Protein AF-A0A1F8DSL0-F1 (afdb_monomer)

Solvent-accessible surface area (backbone atoms only — not comparable to full-atom values): 9478 Å² total; per-residue (Å²): 118,70,68,60,57,54,56,56,57,56,64,77,69,69,72,100,79,74,94,63,67,48,71,65,53,24,52,49,25,46,50,51,23,52,52,35,52,72,73,67,50,57,56,32,46,33,16,18,22,49,25,26,20,28,40,40,48,11,53,38,55,33,69,67,52,88,70,83,88,51,90,63,49,50,59,53,40,18,51,50,40,35,49,65,54,46,63,72,44,44,80,78,53,79,45,74,36,81,54,77,64,83,86,82,56,71,97,81,72,72,48,78,46,40,32,33,58,56,16,18,52,51,18,32,52,49,58,68,45,33,66,55,54,48,52,54,51,38,70,75,64,76,57,88,88,51,102,55,48,66,54,54,50,40,53,51,50,51,50,52,50,39,53,54,52,61,75,74,108

Organism: NCBI:txid1802557

Mean predicted aligned error: 11.85 Å

Nearest PDB structures (foldseek):
  7sr8-assembly1_R  TM=2.216E-01  e=2.304E+00  Homo sapiens
  1fsl-assembly2_B  TM=1.955E-01  e=2.811E+00  Glycine max
  6xbo-assembly1_A  TM=2.000E-01  e=5.104E+00  Mus musculus

Sequence (169 aa):
MTAVLISSLVFLFVPFIAHAHCPLCTAGAVAAGGIAAWLGVGDLTVGIFIGAAALLLGWWLAKRIKKEYVPFQLVLASAFIFLTTILPTIPFMPAISFVYIPWFGEYGLVYTLNSFLLGSLLGAAVVLAAPFASRLLNRMRGDIAFPYQGMVVTLALLVAVAVLVEFVI

Structure (mmCIF, N/CA/C/O backbone):
data_AF-A0A1F8DSL0-F1
#
_entry.id   AF-A0A1F8DSL0-F1
#
loop_
_atom_site.group_PDB
_atom_site.id
_atom_site.type_symbol
_atom_site.label_atom_id
_atom_site.label_alt_id
_atom_site.label_comp_id
_atom_site.label_asym_id
_atom_site.label_entity_id
_atom_site.label_seq_id
_atom_site.pdbx_PDB_ins_code
_atom_site.Cartn_x
_atom_site.Cartn_y
_atom_site.Cartn_z
_atom_site.occupancy
_atom_site.B_iso_or_equiv
_atom_site.auth_seq_id
_atom_site.auth_comp_id
_atom_site.auth_asym_id
_atom_site.auth_atom_id
_atom_site.pdbx_PDB_model_num
ATOM 1 N N . MET A 1 1 ? 3.991 -29.291 2.261 1.00 51.38 1 MET A N 1
ATOM 2 C CA . MET A 1 1 ? 2.686 -29.230 1.555 1.00 51.38 1 MET A CA 1
ATOM 3 C C . MET A 1 1 ? 1.486 -29.290 2.510 1.00 51.38 1 MET A C 1
ATOM 5 O O . MET A 1 1 ? 0.526 -28.573 2.277 1.00 51.38 1 MET A O 1
ATOM 9 N N . THR A 1 2 ? 1.535 -30.034 3.622 1.00 52.69 2 THR A N 1
ATOM 10 C CA . THR A 1 2 ? 0.442 -30.114 4.622 1.00 52.69 2 THR A CA 1
ATOM 11 C C . THR A 1 2 ? 0.205 -28.824 5.426 1.00 52.69 2 THR A C 1
ATOM 13 O O . THR A 1 2 ? -0.938 -28.494 5.720 1.00 52.69 2 THR A O 1
ATOM 16 N N . ALA A 1 3 ? 1.248 -28.035 5.712 1.00 53.19 3 ALA A N 1
ATOM 17 C CA . ALA A 1 3 ? 1.116 -26.766 6.446 1.00 53.19 3 ALA A CA 1
ATOM 18 C C . ALA A 1 3 ? 0.341 -25.674 5.674 1.00 53.19 3 ALA A C 1
ATOM 20 O O . ALA A 1 3 ? -0.323 -24.837 6.280 1.00 53.19 3 ALA A O 1
ATOM 21 N N . VAL A 1 4 ? 0.378 -25.707 4.335 1.00 58.66 4 VAL A N 1
ATOM 22 C CA . VAL A 1 4 ? -0.312 -24.729 3.472 1.00 58.66 4 VAL A CA 1
ATOM 23 C C . VAL A 1 4 ? -1.825 -24.967 3.479 1.00 58.66 4 VAL A C 1
ATOM 25 O O . VAL A 1 4 ? -2.600 -24.018 3.545 1.00 58.66 4 VAL A O 1
ATOM 28 N N . LEU A 1 5 ? -2.248 -26.236 3.503 1.00 53.19 5 LEU A N 1
ATOM 29 C CA . LEU A 1 5 ? -3.660 -26.626 3.556 1.00 53.19 5 LEU A CA 1
ATOM 30 C C . LEU A 1 5 ? -4.310 -26.261 4.898 1.00 53.19 5 LEU A C 1
ATOM 32 O O . LEU A 1 5 ? -5.440 -25.783 4.921 1.00 53.19 5 LEU A O 1
ATOM 36 N N . ILE A 1 6 ? -3.578 -26.410 6.007 1.00 56.53 6 ILE A N 1
ATOM 37 C CA . ILE A 1 6 ? -4.072 -26.052 7.346 1.00 56.53 6 ILE A CA 1
ATOM 38 C C . ILE A 1 6 ? -4.163 -24.525 7.497 1.00 56.53 6 ILE A C 1
ATOM 40 O O . ILE A 1 6 ? -5.152 -24.019 8.021 1.00 56.53 6 ILE A O 1
ATOM 44 N N . SER A 1 7 ? -3.190 -23.779 6.960 1.00 50.78 7 SER A N 1
ATOM 45 C CA . SER A 1 7 ? -3.223 -22.307 6.930 1.00 50.78 7 SER A CA 1
ATOM 46 C C . SER A 1 7 ? -4.394 -21.766 6.091 1.00 50.78 7 SER A C 1
ATOM 48 O O . SER A 1 7 ? -5.060 -20.806 6.481 1.00 50.78 7 SER A O 1
ATOM 50 N N . SER A 1 8 ? -4.714 -22.438 4.978 1.00 49.91 8 SER A N 1
ATOM 51 C CA . SER A 1 8 ? -5.850 -22.090 4.115 1.00 49.91 8 SER A CA 1
ATOM 52 C C . SER A 1 8 ? -7.208 -22.375 4.778 1.00 49.91 8 SER A C 1
ATOM 54 O O . SER A 1 8 ? -8.140 -21.587 4.624 1.00 49.91 8 SER A O 1
ATOM 56 N N . LEU A 1 9 ? -7.307 -23.433 5.593 1.00 49.72 9 LEU A N 1
ATOM 57 C CA . LEU A 1 9 ? -8.537 -23.783 6.317 1.00 49.72 9 LEU A CA 1
ATOM 58 C C . LEU A 1 9 ? -8.811 -22.851 7.513 1.00 49.72 9 LEU A C 1
ATOM 60 O O . LEU A 1 9 ? -9.965 -22.560 7.820 1.00 49.72 9 LEU A O 1
ATOM 64 N N . VAL A 1 10 ? -7.757 -22.327 8.149 1.00 52.09 10 VAL A N 1
ATOM 65 C CA . VAL A 1 10 ? -7.865 -21.357 9.256 1.00 52.09 10 VAL A CA 1
ATOM 66 C C . VAL A 1 10 ? -8.313 -19.973 8.761 1.00 52.09 10 VAL A C 1
ATOM 68 O O . VAL A 1 10 ? -9.029 -19.273 9.477 1.00 52.09 10 VAL A O 1
ATOM 71 N N . PHE A 1 11 ? -7.990 -19.597 7.518 1.00 51.59 11 PHE A N 1
ATOM 72 C CA . PHE A 1 11 ? -8.470 -18.346 6.911 1.00 51.59 11 PHE A CA 1
ATOM 73 C C . PHE A 1 11 ? -9.988 -18.320 6.682 1.00 51.59 11 PHE A C 1
ATOM 75 O O . PHE A 1 11 ? -10.582 -17.241 6.668 1.00 51.59 11 PHE A O 1
ATOM 82 N N . LEU A 1 12 ? -10.629 -19.488 6.560 1.00 49.22 12 LEU A N 1
ATOM 83 C CA . LEU A 1 12 ? -12.078 -19.591 6.364 1.00 49.22 12 LEU A CA 1
ATOM 84 C C . LEU A 1 12 ? -12.888 -19.293 7.645 1.00 49.22 12 LEU A C 1
ATOM 86 O O . LEU A 1 12 ? -14.103 -19.137 7.569 1.00 49.22 12 LEU A O 1
ATOM 90 N N . PHE A 1 13 ? -12.231 -19.198 8.810 1.00 46.84 13 PHE A N 1
ATOM 91 C CA . PHE A 1 13 ? -12.872 -19.082 10.131 1.00 46.84 13 PHE A CA 1
ATOM 92 C C . PHE A 1 13 ? -12.636 -17.734 10.847 1.00 46.84 13 PHE A C 1
ATOM 94 O O . PHE A 1 13 ? -12.822 -17.621 12.060 1.00 46.84 13 PHE A O 1
ATOM 101 N N . VAL A 1 14 ? -12.226 -16.690 10.121 1.00 54.22 14 VAL A N 1
ATOM 102 C CA . VAL A 1 14 ? -11.907 -15.364 10.688 1.00 54.22 14 VAL A CA 1
ATOM 103 C C . VAL A 1 14 ? -13.168 -14.464 10.702 1.00 54.22 14 VAL A C 1
ATOM 105 O O . VAL A 1 14 ? -13.928 -14.462 9.736 1.00 54.22 14 VAL A O 1
ATOM 108 N N . PRO A 1 15 ? -13.455 -13.743 11.808 1.00 52.62 15 PRO A N 1
ATOM 109 C CA . PRO A 1 15 ? -14.798 -13.645 12.387 1.00 52.62 15 PRO A CA 1
ATOM 110 C C . PRO A 1 15 ? -15.737 -12.597 11.769 1.00 52.62 15 PRO A C 1
ATOM 112 O O . PRO A 1 15 ? -15.333 -11.565 11.237 1.00 52.62 15 PRO A O 1
ATOM 115 N N . PHE A 1 16 ? -17.029 -12.859 11.979 1.00 47.75 16 PHE A N 1
ATOM 116 C CA . PHE A 1 16 ? -18.236 -12.194 11.468 1.00 47.75 16 PHE A CA 1
ATOM 117 C C . PHE A 1 16 ? -18.513 -10.772 12.012 1.00 47.75 16 PHE A C 1
ATOM 119 O O . PHE A 1 16 ? -19.607 -10.242 11.843 1.00 47.75 16 PHE A O 1
ATOM 126 N N . ILE A 1 17 ? -17.554 -10.136 12.692 1.00 47.25 17 ILE A N 1
ATOM 127 C CA . ILE A 1 17 ? -17.728 -8.804 13.298 1.00 47.25 17 ILE A CA 1
ATOM 128 C C . ILE A 1 17 ? -16.484 -7.976 12.975 1.00 47.25 17 ILE A C 1
ATOM 130 O O . ILE A 1 17 ? -15.529 -7.915 13.747 1.00 47.25 17 ILE A O 1
ATOM 134 N N . ALA A 1 18 ? -16.471 -7.356 11.798 1.00 40.66 18 ALA A N 1
ATOM 135 C CA . ALA A 1 18 ? -15.365 -6.513 11.356 1.00 40.66 18 ALA A CA 1
ATOM 136 C C . ALA A 1 18 ? -15.870 -5.151 10.864 1.00 40.66 18 ALA A C 1
ATOM 138 O O . ALA A 1 18 ? -15.681 -4.761 9.715 1.00 40.66 18 ALA A O 1
ATOM 139 N N . HIS A 1 19 ? -16.469 -4.379 11.770 1.00 47.59 19 HIS A N 1
ATOM 140 C CA . HIS A 1 19 ? -16.495 -2.926 11.623 1.00 47.59 19 HIS A CA 1
ATOM 141 C C . HIS A 1 19 ? -15.167 -2.345 12.134 1.00 47.59 19 HIS A C 1
ATOM 143 O O . HIS A 1 19 ? -15.041 -2.058 13.318 1.00 47.59 19 HIS A O 1
ATOM 149 N N . ALA A 1 20 ? -14.178 -2.206 11.238 1.00 38.38 20 ALA A N 1
ATOM 150 C CA . ALA A 1 20 ? -13.111 -1.185 11.220 1.00 38.38 20 ALA A CA 1
ATOM 151 C C . ALA A 1 20 ? -11.944 -1.671 10.338 1.00 38.38 20 ALA A C 1
ATOM 153 O O . ALA A 1 20 ? -11.296 -2.636 10.712 1.00 38.38 20 ALA A O 1
ATOM 154 N N . HIS A 1 21 ? -11.700 -1.006 9.195 1.00 54.25 21 HIS A N 1
ATOM 155 C CA . HIS A 1 21 ? -10.546 -1.155 8.277 1.00 54.25 21 HIS A CA 1
ATOM 156 C C . HIS A 1 21 ? -9.793 -2.497 8.362 1.00 54.25 21 HIS A C 1
ATOM 158 O O . HIS A 1 21 ? -8.944 -2.727 9.219 1.00 54.25 21 HIS A O 1
ATOM 164 N N . CYS A 1 22 ? -10.199 -3.385 7.454 1.00 70.69 22 CYS A N 1
ATOM 165 C CA . CYS A 1 22 ? -10.180 -4.828 7.609 1.00 70.69 22 CYS A CA 1
ATOM 166 C C . CYS A 1 22 ? -8.760 -5.421 7.509 1.00 70.69 22 CYS A C 1
ATOM 168 O O . CYS A 1 22 ? -8.110 -5.201 6.484 1.00 70.69 22 CYS A O 1
ATOM 170 N N . PRO A 1 23 ? -8.313 -6.271 8.460 1.00 73.81 23 PRO A N 1
ATOM 171 C CA . PRO A 1 23 ? -7.091 -7.071 8.285 1.00 73.81 23 PRO A CA 1
ATOM 172 C C . PRO A 1 23 ? -7.153 -7.936 7.016 1.00 73.81 23 PRO A C 1
ATOM 174 O O . PRO A 1 23 ? -6.130 -8.269 6.428 1.00 73.81 23 PRO A O 1
ATOM 177 N N . LEU A 1 24 ? -8.366 -8.234 6.545 1.00 79.56 24 LEU A N 1
ATOM 178 C CA . LEU A 1 24 ? -8.610 -8.946 5.302 1.00 79.56 24 LEU A CA 1
ATOM 179 C C . LEU A 1 24 ? -8.233 -8.127 4.050 1.00 79.56 24 LEU A C 1
ATOM 181 O O . LEU A 1 24 ? -7.740 -8.698 3.085 1.00 79.56 24 LEU A O 1
ATOM 185 N N . CYS A 1 25 ? -8.393 -6.796 4.067 1.00 83.62 25 CYS A N 1
ATOM 186 C CA . CYS A 1 25 ? -7.932 -5.916 2.984 1.00 83.62 25 CYS A CA 1
ATOM 187 C C . CYS A 1 25 ? -6.404 -5.872 2.936 1.00 83.62 25 CYS A C 1
ATOM 189 O O . CYS A 1 25 ? -5.832 -5.915 1.853 1.00 83.62 25 CYS A O 1
ATOM 191 N N . THR A 1 26 ? -5.747 -5.818 4.099 1.00 86.19 26 THR A N 1
ATOM 192 C CA . THR A 1 26 ? -4.288 -5.926 4.181 1.00 86.19 26 THR A CA 1
ATOM 193 C C . THR A 1 26 ? -3.821 -7.260 3.618 1.00 86.19 26 THR A C 1
ATOM 195 O O . THR A 1 26 ? -2.946 -7.278 2.761 1.00 86.19 26 THR A O 1
ATOM 198 N N . ALA A 1 27 ? -4.415 -8.369 4.066 1.00 87.25 27 ALA A N 1
ATOM 199 C CA . ALA A 1 27 ? -4.068 -9.696 3.572 1.00 87.25 27 ALA A CA 1
ATOM 200 C C . ALA A 1 27 ? -4.278 -9.797 2.054 1.00 87.25 27 ALA A C 1
ATOM 202 O O . ALA A 1 27 ? -3.405 -10.295 1.352 1.00 87.25 27 ALA A O 1
ATOM 203 N N . GLY A 1 28 ? -5.389 -9.257 1.543 1.00 87.81 28 GLY A N 1
ATOM 204 C CA . GLY A 1 28 ? -5.671 -9.186 0.111 1.00 87.81 28 GLY A CA 1
ATOM 205 C C . GLY A 1 28 ? -4.657 -8.342 -0.664 1.00 87.81 28 GLY A C 1
ATOM 206 O O . GLY A 1 28 ? -4.188 -8.781 -1.706 1.00 87.81 28 GLY A O 1
ATOM 207 N N . ALA A 1 29 ? -4.272 -7.171 -0.150 1.00 89.50 29 ALA A N 1
ATOM 208 C CA . ALA A 1 29 ? -3.276 -6.305 -0.781 1.00 89.50 29 ALA A CA 1
ATOM 209 C C . ALA A 1 29 ? -1.878 -6.942 -0.782 1.00 89.50 29 ALA A C 1
ATOM 211 O O . ALA A 1 29 ? -1.206 -6.923 -1.807 1.00 89.50 29 ALA A O 1
ATOM 212 N N . VAL A 1 30 ? -1.462 -7.570 0.323 1.00 88.31 30 VAL A N 1
ATOM 213 C CA . VAL A 1 30 ? -0.189 -8.306 0.397 1.00 88.31 30 VAL A CA 1
ATOM 214 C C . VAL A 1 30 ? -0.200 -9.505 -0.550 1.00 88.31 30 VAL A C 1
ATOM 216 O O . VAL A 1 30 ? 0.772 -9.715 -1.269 1.00 88.31 30 VAL A O 1
ATOM 219 N N . ALA A 1 31 ? -1.297 -10.267 -0.593 1.00 89.75 31 ALA A N 1
ATOM 220 C CA . ALA A 1 31 ? -1.437 -11.391 -1.514 1.00 89.75 31 ALA A CA 1
ATOM 221 C C . ALA A 1 31 ? -1.374 -10.924 -2.975 1.00 89.75 31 ALA A C 1
ATOM 223 O O . ALA A 1 31 ? -0.612 -11.483 -3.757 1.00 89.75 31 ALA A O 1
ATOM 224 N N . ALA A 1 32 ? -2.112 -9.870 -3.332 1.00 88.94 32 ALA A N 1
ATOM 225 C CA . ALA A 1 32 ? -2.098 -9.303 -4.677 1.00 88.94 32 ALA A CA 1
ATOM 226 C C . ALA A 1 32 ? -0.713 -8.758 -5.060 1.00 88.94 32 ALA A C 1
ATOM 228 O O . ALA A 1 32 ? -0.233 -9.051 -6.150 1.00 88.94 32 ALA A O 1
ATOM 229 N N . GLY A 1 33 ? -0.035 -8.047 -4.153 1.00 88.12 33 GLY A N 1
ATOM 230 C CA . GLY A 1 33 ? 1.328 -7.558 -4.370 1.00 88.12 33 GLY A CA 1
ATOM 231 C C . GLY A 1 33 ? 2.350 -8.685 -4.526 1.00 88.12 33 GLY A C 1
ATOM 232 O O . GLY A 1 33 ? 3.206 -8.618 -5.401 1.00 88.12 33 GLY A O 1
ATOM 233 N N . GLY A 1 34 ? 2.228 -9.755 -3.735 1.00 87.81 34 GLY A N 1
ATOM 234 C CA . GLY A 1 34 ? 3.076 -10.942 -3.861 1.00 87.81 34 GLY A CA 1
ATOM 235 C C . GLY A 1 34 ? 2.855 -11.691 -5.176 1.00 87.81 34 GLY A C 1
ATOM 236 O O . GLY A 1 34 ? 3.819 -12.104 -5.816 1.00 87.81 34 GLY A O 1
ATOM 237 N N . ILE A 1 35 ? 1.597 -11.819 -5.614 1.00 87.19 35 ILE A N 1
ATOM 238 C CA . ILE A 1 35 ? 1.258 -12.401 -6.921 1.00 87.19 35 ILE A CA 1
ATOM 239 C C . ILE A 1 35 ? 1.809 -11.522 -8.050 1.00 87.19 35 ILE A C 1
ATOM 241 O O . ILE A 1 35 ? 2.406 -12.052 -8.981 1.00 87.19 35 ILE A O 1
ATOM 245 N N . ALA A 1 36 ? 1.668 -10.197 -7.955 1.00 86.69 36 ALA A N 1
ATOM 246 C CA . ALA A 1 36 ? 2.203 -9.258 -8.940 1.00 86.69 36 ALA A CA 1
ATOM 247 C C . ALA A 1 36 ? 3.734 -9.355 -9.047 1.00 86.69 36 ALA A C 1
ATOM 249 O O . ALA A 1 36 ? 4.267 -9.466 -10.148 1.00 86.69 36 ALA A O 1
ATOM 250 N N . ALA A 1 37 ? 4.437 -9.417 -7.913 1.00 85.94 37 ALA A N 1
ATOM 251 C CA . ALA A 1 37 ? 5.885 -9.609 -7.896 1.00 85.94 37 ALA A CA 1
ATOM 252 C C . ALA A 1 37 ? 6.299 -10.955 -8.517 1.00 85.94 37 ALA A C 1
ATOM 254 O O . ALA A 1 37 ? 7.289 -11.025 -9.240 1.00 85.94 37 ALA A O 1
ATOM 255 N N . TRP A 1 38 ? 5.531 -12.024 -8.281 1.00 86.81 38 TRP A N 1
ATOM 256 C CA . TRP A 1 38 ? 5.810 -13.336 -8.870 1.00 86.81 38 TRP A CA 1
ATOM 257 C C . TRP A 1 38 ? 5.536 -13.393 -10.380 1.00 86.81 38 TRP A C 1
ATOM 259 O O . TRP A 1 38 ? 6.245 -14.091 -11.101 1.00 86.81 38 TRP A O 1
ATOM 269 N N . LEU A 1 39 ? 4.550 -12.634 -10.868 1.00 86.94 39 LEU A N 1
ATOM 270 C CA . LEU A 1 39 ? 4.270 -12.477 -12.300 1.00 86.94 39 LEU A CA 1
ATOM 271 C C . LEU A 1 39 ? 5.298 -11.591 -13.028 1.00 86.94 39 LEU A C 1
ATOM 273 O O . LEU A 1 39 ? 5.265 -11.538 -14.255 1.00 86.94 39 LEU A O 1
ATOM 277 N N . GLY A 1 40 ? 6.199 -10.915 -12.307 1.00 83.31 40 GLY A N 1
ATOM 278 C CA . GLY A 1 40 ? 7.172 -9.987 -12.892 1.00 83.31 40 GLY A CA 1
ATOM 279 C C . GLY A 1 40 ? 6.571 -8.640 -13.308 1.00 83.31 40 GLY A C 1
ATOM 280 O O . GLY A 1 40 ? 7.093 -7.999 -14.214 1.00 83.31 40 GLY A O 1
ATOM 281 N N . VAL A 1 41 ? 5.467 -8.233 -12.674 1.00 85.06 41 VAL A N 1
ATOM 282 C CA . VAL A 1 41 ? 4.814 -6.927 -12.877 1.00 85.06 41 VAL A CA 1
ATOM 283 C C . VAL A 1 41 ? 5.733 -5.805 -12.372 1.00 85.06 41 VAL A C 1
ATOM 285 O O . VAL A 1 41 ? 6.495 -6.019 -11.425 1.00 85.06 41 VAL A O 1
ATOM 288 N N . GLY A 1 42 ? 5.659 -4.612 -12.971 1.00 83.19 42 GLY A N 1
ATOM 289 C CA . GLY A 1 42 ? 6.551 -3.496 -12.644 1.00 83.19 42 GLY A CA 1
ATOM 290 C C . GLY A 1 42 ? 6.615 -3.134 -11.148 1.00 83.19 42 GLY A C 1
ATOM 291 O O . GLY A 1 42 ? 5.616 -3.171 -10.421 1.00 83.19 42 GLY A O 1
ATOM 292 N N . ASP A 1 43 ? 7.794 -2.699 -10.686 1.00 83.56 43 ASP A N 1
ATOM 293 C CA . ASP A 1 43 ? 8.064 -2.360 -9.274 1.00 83.56 43 ASP A CA 1
ATOM 294 C C . ASP A 1 43 ? 7.146 -1.259 -8.719 1.00 83.56 43 ASP A C 1
ATOM 296 O O . ASP A 1 43 ? 6.885 -1.183 -7.515 1.00 83.56 43 ASP A O 1
ATOM 300 N N . LEU A 1 44 ? 6.625 -0.401 -9.599 1.00 86.75 44 LEU A N 1
ATOM 301 C CA . LEU A 1 44 ? 5.673 0.641 -9.232 1.00 86.75 44 LEU A CA 1
ATOM 302 C C . LEU A 1 44 ? 4.322 0.033 -8.825 1.00 86.75 44 LEU A C 1
ATOM 304 O O . LEU A 1 44 ? 3.752 0.424 -7.805 1.00 86.75 44 LEU A O 1
ATOM 308 N N . THR A 1 45 ? 3.854 -0.982 -9.551 1.00 88.31 45 THR A N 1
ATOM 309 C CA . THR A 1 45 ? 2.622 -1.720 -9.249 1.00 88.31 45 THR A CA 1
ATOM 310 C C . THR A 1 45 ? 2.757 -2.520 -7.953 1.00 88.31 45 THR A C 1
ATOM 312 O O . THR A 1 45 ? 1.872 -2.476 -7.094 1.00 88.31 45 THR A O 1
ATOM 315 N N . VAL A 1 46 ? 3.900 -3.180 -7.745 1.00 87.75 46 VAL A N 1
ATOM 316 C CA . VAL A 1 46 ? 4.210 -3.864 -6.476 1.00 87.75 46 VAL A CA 1
ATOM 317 C C . VAL A 1 46 ? 4.238 -2.864 -5.310 1.00 87.75 46 VAL A C 1
ATOM 319 O O . VAL A 1 46 ? 3.657 -3.120 -4.248 1.00 87.75 46 VAL A O 1
ATOM 322 N N . GLY A 1 47 ? 4.822 -1.682 -5.532 1.00 87.56 47 GLY A N 1
ATOM 323 C CA . GLY A 1 47 ? 4.816 -0.565 -4.589 1.00 87.56 47 GLY A CA 1
ATOM 324 C C . GLY A 1 47 ? 3.408 -0.128 -4.181 1.00 87.56 47 GLY A C 1
ATOM 325 O O . GLY A 1 47 ? 3.159 0.045 -2.987 1.00 87.56 47 GLY A O 1
ATOM 326 N N . ILE A 1 48 ? 2.464 -0.019 -5.126 1.00 91.56 48 ILE A N 1
ATOM 327 C CA . ILE A 1 48 ? 1.053 0.332 -4.855 1.00 91.56 48 ILE A CA 1
ATOM 328 C C . ILE A 1 48 ? 0.433 -0.630 -3.841 1.00 91.56 48 ILE A C 1
ATOM 330 O O . ILE A 1 48 ? -0.155 -0.194 -2.846 1.00 91.56 48 ILE A O 1
ATOM 334 N N . PHE A 1 49 ? 0.595 -1.936 -4.045 1.00 91.56 49 PHE A N 1
ATOM 335 C CA . PHE A 1 49 ? 0.030 -2.934 -3.138 1.00 91.56 49 PHE A CA 1
ATOM 336 C C . PHE A 1 49 ? 0.676 -2.903 -1.748 1.00 91.56 49 PHE A C 1
ATOM 338 O O . PHE A 1 49 ? -0.037 -2.972 -0.741 1.00 91.56 49 PHE A O 1
ATOM 345 N N . ILE A 1 50 ? 2.000 -2.743 -1.669 1.00 90.00 50 ILE A N 1
ATOM 346 C CA . ILE A 1 50 ? 2.722 -2.704 -0.388 1.00 90.00 50 ILE A CA 1
ATOM 347 C C . ILE A 1 50 ? 2.405 -1.421 0.393 1.00 90.00 50 ILE A C 1
ATOM 349 O O . ILE A 1 50 ? 2.130 -1.485 1.594 1.00 90.00 50 ILE A O 1
ATOM 353 N N . GLY A 1 51 ? 2.356 -0.265 -0.272 1.00 89.69 51 GLY A N 1
ATOM 354 C CA . GLY A 1 51 ? 1.981 1.003 0.361 1.00 89.69 51 GLY A CA 1
ATOM 355 C C . GLY A 1 51 ? 0.538 1.008 0.868 1.00 89.69 51 GLY A C 1
ATOM 356 O O . GLY A 1 51 ? 0.264 1.451 1.987 1.00 89.69 51 GLY A O 1
ATOM 357 N N . ALA A 1 52 ? -0.383 0.434 0.090 1.00 90.56 52 ALA A N 1
ATOM 358 C CA . ALA A 1 52 ? -1.764 0.245 0.514 1.00 90.56 52 ALA A CA 1
ATOM 359 C C . ALA A 1 52 ? -1.880 -0.680 1.732 1.00 90.56 52 ALA A C 1
ATOM 361 O O . ALA A 1 52 ? -2.565 -0.337 2.702 1.00 90.56 52 ALA A O 1
ATOM 362 N N . ALA A 1 53 ? -1.190 -1.825 1.713 1.00 90.25 53 ALA A N 1
ATOM 363 C CA . ALA A 1 53 ? -1.159 -2.756 2.836 1.00 90.25 53 ALA A CA 1
ATOM 364 C C . ALA A 1 53 ? -0.626 -2.087 4.111 1.00 90.25 53 ALA A C 1
ATOM 366 O O . ALA A 1 53 ? -1.241 -2.221 5.173 1.00 90.25 53 ALA A O 1
ATOM 367 N N . ALA A 1 54 ? 0.462 -1.319 4.003 1.00 89.62 54 ALA A N 1
ATOM 368 C CA . ALA A 1 54 ? 1.065 -0.610 5.128 1.00 89.62 54 ALA A CA 1
ATOM 369 C C . ALA A 1 54 ? 0.104 0.415 5.756 1.00 89.62 54 ALA A C 1
ATOM 371 O O . ALA A 1 54 ? -0.021 0.463 6.982 1.00 89.62 54 ALA A O 1
ATOM 372 N N . LEU A 1 55 ? -0.642 1.180 4.949 1.00 87.94 55 LEU A N 1
ATOM 373 C CA . LEU A 1 55 ? -1.663 2.092 5.482 1.00 87.94 55 LEU A CA 1
ATOM 374 C C . LEU A 1 55 ? -2.837 1.361 6.136 1.00 87.94 55 LEU A C 1
ATOM 376 O O . LEU A 1 55 ? -3.298 1.778 7.200 1.00 87.94 55 LEU A O 1
ATOM 380 N N . LEU A 1 56 ? -3.326 0.279 5.526 1.00 87.12 56 LEU A N 1
ATOM 381 C CA . LEU A 1 56 ? -4.415 -0.531 6.083 1.00 87.12 56 LEU A CA 1
ATOM 382 C C . LEU A 1 56 ? -4.025 -1.117 7.452 1.00 87.12 56 LEU A C 1
ATOM 384 O O . LEU A 1 56 ? -4.799 -1.020 8.409 1.00 87.12 56 LEU A O 1
ATOM 388 N N . LEU A 1 57 ? -2.799 -1.643 7.566 1.00 85.62 57 LEU A N 1
ATOM 389 C CA . LEU A 1 57 ? -2.191 -2.079 8.831 1.00 85.62 57 LEU A CA 1
ATOM 390 C C . LEU A 1 57 ? -2.074 -0.935 9.832 1.00 85.62 57 LEU A C 1
ATOM 392 O O . LEU A 1 57 ? -2.456 -1.089 10.993 1.00 85.62 57 LEU A O 1
ATOM 396 N N . GLY A 1 58 ? -1.581 0.212 9.369 1.00 84.25 58 GLY A N 1
ATOM 397 C CA . GLY A 1 58 ? -1.426 1.420 10.163 1.00 84.25 58 GLY A CA 1
ATOM 398 C C . GLY A 1 58 ? -2.720 1.855 10.830 1.00 84.25 58 GLY A C 1
ATOM 399 O O . GLY A 1 58 ? -2.770 2.087 12.039 1.00 84.25 58 GLY A O 1
ATOM 400 N N . TRP A 1 59 ? -3.794 1.887 10.048 1.00 81.81 59 TRP A N 1
ATOM 401 C CA . TRP A 1 59 ? -5.114 2.268 10.528 1.00 81.81 59 TRP A CA 1
ATOM 402 C C . TRP A 1 59 ? -5.702 1.266 11.518 1.00 81.81 59 TRP A C 1
ATOM 404 O O . TRP A 1 59 ? -6.342 1.662 12.498 1.00 81.81 59 TRP A O 1
ATOM 414 N N . TRP A 1 60 ? -5.496 -0.026 11.264 1.00 78.94 60 TRP A N 1
ATOM 415 C CA . TRP A 1 60 ? -5.959 -1.090 12.146 1.00 78.94 60 TRP A CA 1
ATOM 416 C C . TRP A 1 60 ? -5.238 -1.052 13.496 1.00 78.94 60 TRP A C 1
ATOM 418 O O . TRP A 1 60 ? -5.891 -1.077 14.545 1.00 78.94 60 TRP A O 1
ATOM 428 N N . LEU A 1 61 ? -3.906 -0.926 13.484 1.00 79.69 61 LEU A N 1
ATOM 429 C CA . LEU A 1 61 ? -3.118 -0.883 14.712 1.00 79.69 61 LEU A CA 1
ATOM 430 C C . LEU A 1 61 ? -3.409 0.388 15.515 1.00 79.69 61 LEU A C 1
ATOM 432 O O . LEU A 1 61 ? -3.600 0.310 16.728 1.00 79.69 61 LEU A O 1
ATOM 436 N N . ALA A 1 62 ? -3.545 1.533 14.842 1.00 78.31 62 ALA A N 1
ATOM 437 C CA . ALA A 1 62 ? -3.924 2.790 15.480 1.00 78.31 62 ALA A CA 1
ATOM 438 C C . ALA A 1 62 ? -5.231 2.669 16.279 1.00 78.31 62 ALA A C 1
ATOM 440 O O . ALA A 1 62 ? -5.290 3.092 17.431 1.00 78.31 62 ALA A O 1
ATOM 441 N N . LYS A 1 63 ? -6.265 2.038 15.704 1.00 74.81 63 LYS A N 1
ATOM 442 C CA . LYS A 1 63 ? -7.566 1.849 16.370 1.00 74.81 63 LYS A CA 1
ATOM 443 C C . LYS A 1 63 ? -7.542 0.825 17.506 1.00 74.81 63 LYS A C 1
ATOM 445 O O . LYS A 1 63 ? -8.432 0.839 18.354 1.00 74.81 63 LYS A O 1
ATOM 450 N N . ARG A 1 64 ? -6.558 -0.081 17.540 1.00 74.62 64 ARG A N 1
ATOM 451 C CA . ARG A 1 64 ? -6.393 -1.041 18.645 1.00 74.62 64 ARG A CA 1
ATOM 452 C C . ARG A 1 64 ? -5.877 -0.384 19.922 1.00 74.62 64 ARG A C 1
ATOM 454 O O . ARG A 1 64 ? -6.109 -0.924 21.007 1.00 74.62 64 ARG A O 1
ATOM 461 N N . ILE A 1 65 ? -5.227 0.771 19.819 1.00 74.12 65 ILE A N 1
ATOM 462 C CA . ILE A 1 65 ? -4.725 1.504 20.977 1.00 74.12 65 ILE A CA 1
ATOM 463 C C . ILE A 1 65 ? -5.884 2.312 21.575 1.00 74.12 65 ILE A C 1
ATOM 465 O O . ILE A 1 65 ? -6.235 3.380 21.094 1.00 74.12 65 ILE A O 1
ATOM 469 N N . LYS A 1 66 ? -6.494 1.788 22.646 1.00 65.19 66 LYS A N 1
ATOM 470 C CA . LYS A 1 66 ? -7.675 2.381 23.312 1.00 65.19 66 LYS A CA 1
ATOM 471 C C . LYS A 1 66 ? -7.414 3.717 24.023 1.00 65.19 66 LYS A C 1
ATOM 473 O O . LYS A 1 66 ? -8.358 4.343 24.489 1.00 65.19 66 LYS A O 1
ATOM 478 N N . LYS A 1 67 ? -6.149 4.111 24.180 1.00 65.56 67 LYS A N 1
ATOM 479 C CA . LYS A 1 67 ? -5.733 5.303 24.923 1.00 65.56 67 LYS A CA 1
ATOM 480 C C . LYS A 1 67 ? -5.074 6.276 23.949 1.00 65.56 67 LYS A C 1
ATOM 482 O O . LYS A 1 67 ? -3.982 6.003 23.450 1.00 65.56 67 LYS A O 1
ATOM 487 N N . GLU A 1 68 ? -5.762 7.376 23.670 1.00 65.88 68 GLU A N 1
ATOM 488 C CA . GLU A 1 68 ? -5.204 8.505 22.931 1.00 65.88 68 GLU A CA 1
ATOM 489 C C . GLU A 1 68 ? -4.315 9.296 23.893 1.00 65.88 68 GLU A C 1
ATOM 491 O O . GLU A 1 68 ? -4.801 10.042 24.739 1.00 65.88 68 GLU A O 1
ATOM 496 N N . TYR A 1 69 ? -3.005 9.060 23.828 1.00 67.75 69 TYR A N 1
ATOM 497 C CA . TYR A 1 69 ? -2.028 9.802 24.631 1.00 67.75 69 TYR A CA 1
ATOM 498 C C . TYR A 1 69 ? -1.593 11.105 23.945 1.00 67.75 69 TYR A C 1
ATOM 500 O O . TYR A 1 69 ? -1.061 11.989 24.611 1.00 67.75 69 TYR A O 1
ATOM 508 N N . VAL A 1 70 ? -1.799 11.230 22.626 1.00 71.31 70 VAL A N 1
ATOM 509 C CA . VAL A 1 70 ? -1.287 12.338 21.801 1.00 71.31 70 VAL A CA 1
ATOM 510 C C . VAL A 1 70 ? -2.325 12.727 20.734 1.00 71.31 70 VAL A C 1
ATOM 512 O O . VAL A 1 70 ? -2.940 11.830 20.146 1.00 71.31 70 VAL A O 1
ATOM 515 N N . PRO A 1 71 ? -2.524 14.025 20.418 1.00 71.56 71 PRO A N 1
ATOM 516 C CA . PRO A 1 71 ? -3.314 14.415 19.250 1.00 71.56 71 PRO A CA 1
ATOM 517 C C . PRO A 1 71 ? -2.710 13.821 17.963 1.00 71.56 71 PRO A C 1
ATOM 519 O O . PRO A 1 71 ? -1.494 13.740 17.819 1.00 71.56 71 PRO A O 1
ATOM 522 N N . PHE A 1 72 ? -3.557 13.399 17.017 1.00 73.69 72 PHE A N 1
ATOM 523 C CA . PHE A 1 72 ? -3.160 12.773 15.738 1.00 73.69 72 PHE A CA 1
ATOM 524 C C . PHE A 1 72 ? -2.443 11.412 15.830 1.00 73.69 72 PHE A C 1
ATOM 526 O O . PHE A 1 72 ? -1.815 10.980 14.860 1.00 73.69 72 PHE A O 1
ATOM 533 N N . GLN A 1 73 ? -2.595 10.677 16.936 1.00 73.75 73 GLN A N 1
ATOM 534 C CA . GLN A 1 73 ? -1.993 9.348 17.135 1.00 73.75 73 GLN A CA 1
AT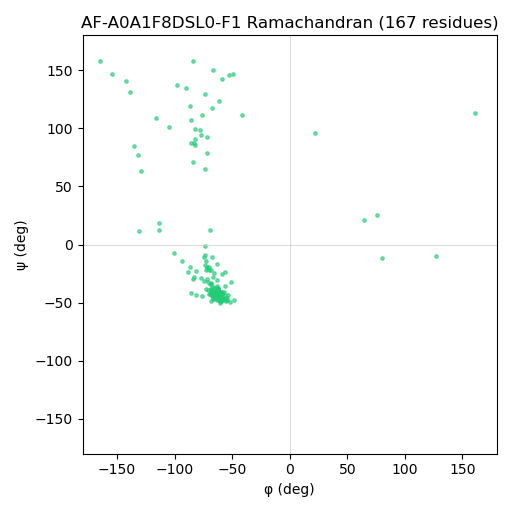OM 535 C C . GLN A 1 73 ? -2.260 8.363 15.984 1.00 73.75 73 GLN A C 1
ATOM 537 O O . GLN A 1 73 ? -1.408 7.540 15.662 1.00 73.75 73 GLN A O 1
ATOM 542 N N . LEU A 1 74 ? -3.413 8.473 15.322 1.00 73.69 74 LEU A N 1
ATOM 543 C CA . LEU A 1 74 ? -3.761 7.642 14.173 1.00 73.69 74 LEU A CA 1
ATOM 544 C C . LEU A 1 74 ? -2.870 7.906 12.954 1.00 73.69 74 LEU A C 1
ATOM 546 O O . LEU A 1 74 ? -2.367 6.963 12.346 1.00 73.69 74 LEU A O 1
ATOM 550 N N . VAL A 1 75 ? -2.655 9.180 12.619 1.00 78.69 75 VAL A N 1
ATOM 551 C CA . VAL A 1 75 ? -1.805 9.570 11.487 1.00 78.69 75 VAL A CA 1
ATOM 552 C C . VAL A 1 75 ? -0.365 9.201 11.806 1.00 78.69 75 VAL A C 1
ATOM 554 O O . VAL A 1 75 ? 0.293 8.575 10.982 1.00 78.69 75 VAL A O 1
ATOM 557 N N . LEU A 1 76 ? 0.082 9.482 13.032 1.00 80.81 76 LEU A N 1
ATOM 558 C CA . LEU A 1 76 ? 1.441 9.192 13.474 1.00 80.81 76 LEU A CA 1
ATOM 559 C C . LEU A 1 76 ? 1.742 7.687 13.473 1.00 80.81 76 LEU A C 1
ATOM 561 O O . LEU A 1 76 ? 2.774 7.276 12.954 1.00 80.81 76 LEU A O 1
ATOM 565 N N . ALA A 1 77 ? 0.821 6.857 13.971 1.00 79.94 77 ALA A N 1
ATOM 566 C CA . ALA A 1 77 ? 0.964 5.403 13.940 1.00 79.94 77 ALA A CA 1
ATOM 567 C C . ALA A 1 77 ? 0.975 4.865 12.502 1.00 79.94 77 ALA A C 1
ATOM 569 O O . ALA A 1 77 ? 1.820 4.037 12.163 1.00 79.94 77 ALA A O 1
ATOM 570 N N . SER A 1 78 ? 0.082 5.360 11.637 1.00 80.56 78 SER A N 1
ATOM 571 C CA . SER A 1 78 ? 0.050 4.939 10.231 1.00 80.56 78 SER A CA 1
ATOM 572 C C . SER A 1 78 ? 1.304 5.355 9.460 1.00 80.56 78 SER A C 1
ATOM 574 O O . SER A 1 78 ? 1.870 4.534 8.744 1.00 80.56 78 SER A O 1
ATOM 576 N N . ALA A 1 79 ? 1.792 6.579 9.672 1.00 84.25 79 ALA A N 1
ATOM 577 C CA . ALA A 1 79 ? 3.017 7.083 9.069 1.00 84.25 79 ALA A CA 1
ATOM 578 C C . ALA A 1 79 ? 4.239 6.311 9.577 1.00 84.25 79 ALA A C 1
ATOM 580 O O . ALA A 1 79 ? 5.104 5.951 8.787 1.00 84.25 79 ALA A O 1
ATOM 581 N N . PHE A 1 80 ? 4.287 5.989 10.872 1.00 85.31 80 PHE A N 1
ATOM 582 C CA . PHE A 1 80 ? 5.371 5.201 11.451 1.00 85.31 80 PHE A CA 1
ATOM 583 C C . PHE A 1 80 ? 5.422 3.782 10.873 1.00 85.31 80 PHE A C 1
ATOM 585 O O . PHE A 1 80 ? 6.497 3.297 10.529 1.00 85.31 80 PHE A O 1
ATOM 592 N N . ILE A 1 81 ? 4.269 3.128 10.704 1.00 85.38 81 ILE A N 1
ATOM 593 C CA . ILE A 1 81 ? 4.178 1.791 10.096 1.00 85.38 81 ILE A CA 1
ATOM 594 C C . ILE A 1 81 ? 4.530 1.838 8.610 1.00 85.38 81 ILE A C 1
ATOM 596 O O . ILE A 1 81 ? 5.274 0.990 8.124 1.00 85.38 81 ILE A O 1
ATOM 600 N N . PHE A 1 82 ? 4.054 2.852 7.892 1.00 85.50 82 PHE A N 1
ATOM 601 C CA . PHE A 1 82 ? 4.406 3.075 6.493 1.00 85.50 82 PHE A CA 1
ATOM 602 C C . PHE A 1 82 ? 5.919 3.255 6.328 1.00 85.50 82 PHE A C 1
ATOM 604 O O . PHE A 1 82 ? 6.543 2.563 5.524 1.00 85.50 82 PHE A O 1
ATOM 611 N N . LEU A 1 83 ? 6.528 4.101 7.162 1.00 86.00 83 LEU A N 1
ATOM 612 C CA . LEU A 1 83 ? 7.959 4.378 7.125 1.00 86.00 83 LEU A CA 1
ATOM 613 C C . LEU A 1 83 ? 8.786 3.141 7.494 1.00 86.00 83 LEU A C 1
ATOM 615 O O . LEU A 1 83 ? 9.725 2.802 6.781 1.00 86.00 83 LEU A O 1
ATOM 619 N N . THR A 1 84 ? 8.402 2.419 8.549 1.00 84.38 84 THR A N 1
ATOM 620 C CA . THR A 1 84 ? 9.086 1.182 8.963 1.00 84.38 84 THR A CA 1
ATOM 621 C C . THR A 1 84 ? 8.872 0.017 8.000 1.00 84.38 84 THR A C 1
ATOM 623 O O . THR A 1 84 ? 9.684 -0.897 8.007 1.00 84.38 84 THR A O 1
ATOM 626 N N . THR A 1 85 ? 7.845 0.041 7.145 1.00 84.56 85 THR A N 1
ATOM 627 C CA . THR A 1 85 ? 7.645 -0.975 6.095 1.00 84.56 85 THR A CA 1
ATOM 628 C C . THR A 1 85 ? 8.430 -0.632 4.829 1.00 84.56 85 THR A C 1
ATOM 630 O O . THR A 1 85 ? 9.050 -1.502 4.219 1.00 84.56 85 THR A O 1
ATOM 633 N N . ILE A 1 86 ? 8.445 0.638 4.425 1.00 82.44 86 ILE A N 1
ATOM 634 C CA . ILE A 1 86 ? 9.032 1.052 3.146 1.00 82.44 86 ILE A CA 1
ATOM 635 C C . ILE A 1 86 ? 10.545 1.210 3.226 1.00 82.44 86 ILE A C 1
ATOM 637 O O . ILE A 1 86 ? 11.228 0.702 2.340 1.00 82.44 86 ILE A O 1
ATOM 641 N N . LEU A 1 87 ? 11.086 1.832 4.281 1.00 81.06 87 LEU A N 1
ATOM 642 C CA . LEU A 1 87 ? 12.539 2.000 4.433 1.00 81.06 87 LEU A CA 1
ATOM 643 C C . LEU A 1 87 ? 13.327 0.690 4.287 1.00 81.06 87 LEU A C 1
ATOM 645 O O . LEU A 1 87 ? 14.282 0.681 3.512 1.00 81.06 87 LEU A O 1
ATOM 649 N N . PRO A 1 88 ? 12.964 -0.412 4.975 1.00 80.81 88 PRO A N 1
ATOM 650 C CA . PRO A 1 88 ? 13.694 -1.663 4.826 1.00 80.81 88 PRO A CA 1
ATOM 651 C C . PRO A 1 88 ? 13.418 -2.363 3.498 1.00 80.81 88 PRO A C 1
ATOM 653 O O . PRO A 1 88 ? 14.220 -3.203 3.119 1.00 80.81 88 PRO A O 1
ATOM 656 N N . THR A 1 89 ? 12.340 -2.029 2.781 1.00 74.12 89 THR A N 1
ATOM 657 C CA . THR A 1 89 ? 12.005 -2.659 1.490 1.00 74.12 89 THR A CA 1
ATOM 658 C C . THR A 1 89 ? 12.748 -2.012 0.315 1.00 74.12 89 THR A C 1
ATOM 660 O O . THR A 1 89 ? 13.098 -2.707 -0.635 1.00 74.12 89 THR A O 1
ATOM 663 N N . ILE A 1 90 ? 13.082 -0.716 0.400 1.00 72.69 90 ILE A N 1
ATOM 664 C CA . ILE A 1 90 ? 13.875 0.015 -0.611 1.00 72.69 90 ILE A CA 1
ATOM 665 C C . ILE A 1 90 ? 15.164 -0.720 -1.045 1.00 72.69 90 ILE A C 1
ATOM 667 O O . ILE A 1 90 ? 15.387 -0.823 -2.251 1.00 72.69 90 ILE A O 1
ATOM 671 N N . PRO A 1 91 ? 16.022 -1.246 -0.145 1.00 71.88 91 PRO A N 1
ATOM 672 C CA . PRO A 1 91 ? 17.240 -1.945 -0.563 1.00 71.88 91 PRO A CA 1
ATOM 673 C C . PRO A 1 91 ? 16.985 -3.301 -1.240 1.00 71.88 91 PRO A C 1
ATOM 675 O O . PRO A 1 91 ? 17.852 -3.764 -1.976 1.00 71.88 91 PRO A O 1
ATOM 678 N N . PHE A 1 92 ? 15.830 -3.941 -1.017 1.00 68.19 92 PHE A N 1
ATOM 679 C CA . PHE A 1 92 ? 15.490 -5.221 -1.657 1.00 68.19 92 PHE A CA 1
ATOM 680 C C . PHE A 1 92 ? 14.947 -5.053 -3.080 1.00 68.19 92 PHE A C 1
ATOM 682 O O . PHE A 1 92 ? 15.029 -5.989 -3.870 1.00 68.19 92 PHE A O 1
ATOM 689 N N . MET A 1 93 ? 14.416 -3.874 -3.411 1.00 64.62 93 MET A N 1
ATOM 690 C CA . MET A 1 93 ? 13.907 -3.528 -4.740 1.00 64.62 93 MET A CA 1
ATOM 691 C C . MET A 1 93 ? 14.474 -2.165 -5.165 1.00 64.62 93 MET A C 1
ATOM 693 O O . MET A 1 93 ? 13.778 -1.147 -5.078 1.00 64.62 93 MET A O 1
ATOM 697 N N . PRO A 1 94 ? 15.750 -2.099 -5.598 1.00 58.72 94 PRO A N 1
ATOM 698 C CA . PRO A 1 94 ? 16.356 -0.872 -6.105 1.00 58.72 94 PRO A CA 1
ATOM 699 C C . PRO A 1 94 ? 15.820 -0.548 -7.512 1.00 58.72 94 PRO A C 1
ATOM 701 O O . PRO A 1 94 ? 16.549 -0.555 -8.498 1.00 58.72 94 PRO A O 1
ATOM 704 N N . ALA A 1 95 ? 14.524 -0.257 -7.606 1.00 56.78 95 ALA A N 1
ATOM 705 C CA . ALA A 1 95 ? 13.842 0.166 -8.822 1.00 56.78 95 ALA A CA 1
ATOM 706 C C . ALA A 1 95 ? 14.020 1.677 -9.020 1.00 56.78 95 ALA A C 1
ATOM 708 O O . ALA A 1 95 ? 13.119 2.493 -8.787 1.00 56.78 95 ALA A O 1
ATOM 709 N N . ILE A 1 96 ? 15.245 2.074 -9.359 1.00 52.94 96 ILE A N 1
ATOM 710 C CA . ILE A 1 96 ? 15.582 3.473 -9.619 1.00 52.94 96 ILE A CA 1
ATOM 711 C C . ILE A 1 96 ? 15.064 3.824 -11.015 1.00 52.94 96 ILE A C 1
ATOM 713 O O . ILE A 1 96 ? 15.741 3.594 -12.013 1.00 52.94 96 ILE A O 1
ATOM 717 N N . SER A 1 97 ? 13.862 4.387 -11.083 1.00 50.78 97 SER A N 1
ATOM 718 C CA . SER A 1 97 ? 13.319 4.947 -12.320 1.00 50.78 97 SER A CA 1
ATOM 719 C C . SER A 1 97 ? 13.535 6.453 -12.346 1.00 50.78 97 SER A C 1
ATOM 721 O O . SER A 1 97 ? 13.337 7.155 -11.356 1.00 50.78 97 SER A O 1
ATOM 723 N N . PHE A 1 98 ? 13.942 6.978 -13.495 1.00 46.47 98 PHE A N 1
ATOM 724 C CA . PHE A 1 98 ? 14.148 8.409 -13.689 1.00 46.47 98 PHE A CA 1
ATOM 725 C C . PHE A 1 98 ? 12.806 9.069 -14.014 1.00 46.47 98 PHE A C 1
ATOM 727 O O . PHE A 1 98 ? 12.431 9.193 -15.176 1.00 46.47 98 PHE A O 1
ATOM 734 N N . VAL A 1 99 ? 12.047 9.468 -12.993 1.00 48.03 99 VAL A N 1
ATOM 735 C CA . VAL A 1 99 ? 10.807 10.227 -13.209 1.00 48.03 99 VAL A CA 1
ATOM 736 C C . VAL A 1 99 ? 11.150 11.711 -13.316 1.00 48.03 99 VAL A C 1
ATOM 738 O O . VAL A 1 99 ? 11.495 12.362 -12.331 1.00 48.03 99 VAL A O 1
ATOM 741 N N . TYR A 1 100 ? 11.063 12.252 -14.531 1.00 47.19 100 TYR A N 1
ATOM 742 C CA . TYR A 1 100 ? 11.226 13.680 -14.788 1.00 47.19 100 TYR A CA 1
ATOM 743 C C . TYR A 1 100 ? 9.956 14.426 -14.359 1.00 47.19 100 TYR A C 1
ATOM 745 O O . TYR A 1 100 ? 8.898 14.259 -14.963 1.00 47.19 100 TYR A O 1
ATOM 753 N N . ILE A 1 101 ? 10.046 15.240 -13.305 1.00 51.66 101 ILE A N 1
ATOM 754 C CA . ILE A 1 101 ? 8.933 16.064 -12.816 1.00 51.66 101 ILE A CA 1
ATOM 755 C C . ILE A 1 101 ? 9.203 17.520 -13.225 1.00 51.66 101 ILE A C 1
ATOM 757 O O . ILE A 1 101 ? 9.972 18.200 -12.547 1.00 51.66 101 ILE A O 1
ATOM 761 N N . PRO A 1 102 ? 8.568 18.041 -14.292 1.00 54.41 102 PRO A N 1
ATOM 762 C CA . PRO A 1 102 ? 8.826 19.397 -14.789 1.00 54.41 102 PRO A CA 1
ATOM 763 C C . PRO A 1 102 ? 8.238 20.520 -13.913 1.00 54.41 102 PRO A C 1
ATOM 765 O O . PRO A 1 102 ? 8.383 21.690 -14.242 1.00 54.41 102 PRO A O 1
ATOM 768 N N . TRP A 1 103 ? 7.536 20.190 -12.824 1.00 50.16 103 TRP A N 1
ATOM 769 C CA . TRP A 1 103 ? 6.734 21.151 -12.053 1.00 50.16 103 TRP A CA 1
ATOM 770 C C . TRP A 1 103 ? 7.444 21.798 -10.852 1.00 50.16 103 TRP A C 1
ATOM 772 O O . TRP A 1 103 ? 6.931 22.780 -10.326 1.00 50.16 103 TRP A O 1
ATOM 782 N N . PHE A 1 104 ? 8.595 21.279 -10.404 1.00 48.97 104 PHE A N 1
ATOM 783 C CA . PHE A 1 104 ? 9.243 21.727 -9.155 1.00 48.97 104 PHE A CA 1
ATOM 784 C C . PHE A 1 104 ? 10.746 22.049 -9.266 1.00 48.97 104 PHE A C 1
ATOM 786 O O . PHE A 1 104 ? 11.391 22.251 -8.239 1.00 48.97 104 PHE A O 1
ATOM 793 N N . GLY A 1 105 ? 11.321 22.144 -10.469 1.00 42.16 105 GLY A N 1
ATOM 794 C CA . GLY A 1 105 ? 12.746 22.454 -10.618 1.00 42.16 105 GLY A CA 1
ATOM 795 C C . GLY A 1 105 ? 13.101 23.117 -11.941 1.00 42.16 105 GLY A C 1
ATOM 796 O O . GLY A 1 105 ? 12.495 22.830 -12.972 1.00 42.16 105 GLY A O 1
ATOM 797 N N . GLU A 1 106 ? 14.105 23.996 -11.897 1.00 52.66 106 GLU A N 1
ATOM 798 C CA . GLU A 1 106 ? 14.823 24.465 -13.082 1.00 52.66 106 GLU A CA 1
ATOM 799 C C . GLU A 1 106 ? 15.268 23.280 -13.953 1.00 52.66 106 GLU A C 1
ATOM 801 O O . GLU A 1 106 ? 15.590 22.194 -13.459 1.00 52.66 106 GLU A O 1
ATOM 806 N N . TYR A 1 107 ? 15.276 23.509 -15.268 1.00 39.78 107 TYR A N 1
ATOM 807 C CA . TYR A 1 107 ? 15.755 22.576 -16.285 1.00 39.78 107 TYR A CA 1
ATOM 808 C C . TYR A 1 107 ? 17.054 21.873 -15.841 1.00 39.78 107 TYR A C 1
ATOM 810 O O . TYR A 1 107 ? 18.106 22.500 -15.777 1.00 39.78 107 TYR A O 1
ATOM 818 N N . GLY A 1 108 ? 16.991 20.560 -15.578 1.00 48.38 108 GLY A N 1
ATOM 819 C CA . GLY A 1 108 ? 18.182 19.711 -15.409 1.00 48.38 108 GLY A CA 1
ATOM 820 C C . GLY A 1 108 ? 18.261 18.866 -14.134 1.00 48.38 108 GLY A C 1
ATOM 821 O O . GLY A 1 108 ? 19.110 17.980 -14.066 1.00 4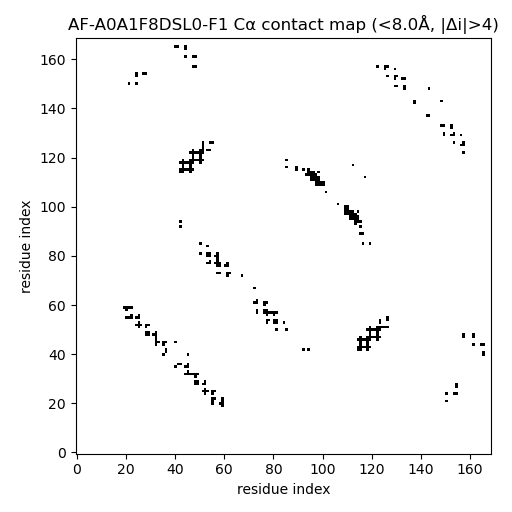8.38 108 GLY A O 1
ATOM 822 N N . LEU A 1 109 ? 17.381 19.057 -13.146 1.00 44.69 109 LEU A N 1
ATOM 823 C CA . LEU A 1 109 ? 17.357 18.209 -11.945 1.00 44.69 109 LEU A CA 1
ATOM 824 C C . LEU A 1 109 ? 16.506 16.952 -12.179 1.00 44.69 109 LEU A C 1
ATOM 826 O O . LEU A 1 109 ? 15.308 16.915 -11.901 1.00 44.69 109 LEU A O 1
ATOM 830 N N . VAL A 1 110 ? 17.135 15.904 -12.713 1.00 47.84 110 VAL A N 1
ATOM 831 C CA . VAL A 1 110 ? 16.541 14.562 -12.786 1.00 47.84 110 VAL A CA 1
ATOM 832 C C . VAL A 1 110 ? 16.523 13.989 -11.367 1.00 47.84 110 VAL A C 1
ATOM 834 O O . VAL A 1 110 ? 17.513 13.435 -10.894 1.00 47.84 110 VAL A O 1
ATOM 837 N N . TYR A 1 111 ? 15.422 14.174 -10.638 1.00 52.59 111 TYR A N 1
ATOM 838 C CA . TYR A 1 111 ? 15.266 13.543 -9.331 1.00 52.59 111 TYR A CA 1
ATOM 839 C C . TYR A 1 111 ? 15.141 12.028 -9.527 1.00 52.59 111 TYR A C 1
ATOM 841 O O . TYR A 1 111 ? 14.201 11.541 -10.152 1.00 52.59 111 TYR A O 1
ATOM 849 N N . THR A 1 112 ? 16.094 11.270 -8.984 1.00 54.84 112 THR A N 1
ATOM 850 C CA . THR A 1 112 ? 16.029 9.806 -8.909 1.00 54.84 112 THR A CA 1
ATOM 851 C C . THR A 1 112 ? 14.983 9.415 -7.868 1.00 54.84 112 THR A C 1
ATOM 853 O O . THR A 1 112 ? 15.301 9.127 -6.712 1.00 54.84 112 THR A O 1
ATOM 856 N N . LEU A 1 113 ? 13.711 9.480 -8.248 1.00 62.50 113 LEU A N 1
ATOM 857 C CA . LEU A 1 113 ? 12.607 9.019 -7.418 1.00 62.50 113 LEU A CA 1
ATOM 858 C C . LEU A 1 113 ? 12.399 7.529 -7.651 1.00 62.50 113 LEU A C 1
ATOM 860 O O . LEU A 1 113 ? 12.097 7.088 -8.752 1.00 62.50 113 LEU A O 1
ATOM 864 N N . ASN A 1 114 ? 12.556 6.746 -6.590 1.00 72.00 114 ASN A N 1
ATOM 865 C CA . ASN A 1 114 ? 12.369 5.305 -6.651 1.00 72.00 114 ASN A CA 1
ATOM 866 C C . ASN A 1 114 ? 10.916 4.989 -7.067 1.00 72.00 114 ASN A C 1
ATOM 868 O O . ASN A 1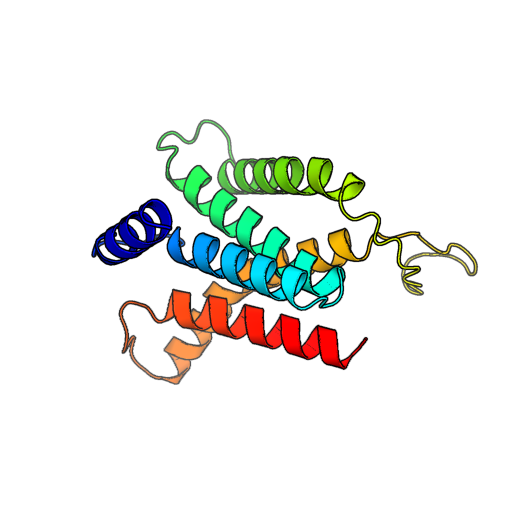 114 ? 9.973 5.441 -6.405 1.00 72.00 114 ASN A O 1
ATOM 872 N N . SER A 1 115 ? 10.731 4.224 -8.151 1.00 77.38 115 SER A N 1
ATOM 873 C CA . SER A 1 115 ? 9.402 3.848 -8.669 1.00 77.38 115 SER A CA 1
ATOM 874 C C . SER A 1 115 ? 8.564 3.157 -7.605 1.00 77.38 115 SER A C 1
ATOM 876 O O . SER A 1 115 ? 7.358 3.388 -7.511 1.00 77.38 115 SER A O 1
ATOM 878 N N . PHE A 1 116 ? 9.220 2.370 -6.755 1.00 82.69 116 PHE A N 1
ATOM 879 C CA . PHE A 1 116 ? 8.593 1.716 -5.619 1.00 82.69 116 PHE A CA 1
ATOM 880 C C . PHE A 1 116 ? 7.990 2.725 -4.634 1.00 82.69 116 PHE A C 1
ATOM 882 O O . PHE A 1 116 ? 6.863 2.555 -4.166 1.00 82.69 116 PHE A O 1
ATOM 889 N N . LEU A 1 117 ? 8.718 3.808 -4.339 1.00 84.06 117 LEU A N 1
ATOM 890 C CA . LEU A 1 117 ? 8.277 4.833 -3.397 1.00 84.06 117 LEU A CA 1
ATOM 891 C C . LEU A 1 117 ? 7.061 5.583 -3.953 1.00 84.06 117 LEU A C 1
ATOM 893 O O . LEU A 1 117 ? 6.063 5.727 -3.248 1.00 84.06 117 LEU A O 1
ATOM 897 N N . LEU A 1 118 ? 7.105 5.974 -5.229 1.00 86.50 118 LEU A N 1
ATOM 898 C CA . LEU A 1 118 ? 5.967 6.589 -5.922 1.00 86.50 118 LEU A CA 1
ATOM 899 C C . LEU A 1 118 ? 4.746 5.665 -5.948 1.00 86.50 118 LEU A C 1
ATOM 901 O O . LEU A 1 118 ? 3.645 6.098 -5.603 1.00 86.50 118 LEU A O 1
ATOM 905 N N . GLY A 1 119 ? 4.950 4.387 -6.271 1.00 86.94 119 GLY A N 1
ATOM 906 C CA . GLY A 1 119 ? 3.908 3.368 -6.206 1.00 86.94 119 GLY A CA 1
ATOM 907 C C . GLY A 1 119 ? 3.296 3.277 -4.811 1.00 86.94 119 GLY A C 1
ATOM 908 O O . GLY A 1 119 ? 2.080 3.356 -4.658 1.00 86.94 119 GLY A O 1
ATOM 909 N N . SER A 1 120 ? 4.125 3.215 -3.770 1.00 88.19 120 SER A N 1
ATOM 910 C CA . SER A 1 120 ? 3.660 3.115 -2.383 1.00 88.19 120 SER A CA 1
ATOM 911 C C . SER A 1 120 ? 2.841 4.324 -1.921 1.00 88.19 120 SER A C 1
ATOM 913 O O . SER A 1 120 ? 1.828 4.156 -1.237 1.00 88.19 120 SER A O 1
ATOM 915 N N . LEU A 1 121 ? 3.221 5.531 -2.350 1.00 89.69 121 LEU A N 1
ATOM 916 C CA . LEU A 1 121 ? 2.475 6.764 -2.102 1.00 89.69 121 LEU A CA 1
ATOM 917 C C . LEU A 1 121 ? 1.135 6.774 -2.845 1.00 89.69 121 LEU A C 1
ATOM 919 O O . LEU A 1 121 ? 0.120 7.160 -2.263 1.00 89.69 121 LEU A O 1
ATOM 923 N N . LEU A 1 122 ? 1.105 6.307 -4.095 1.00 90.25 122 LEU A N 1
ATOM 924 C CA . LEU A 1 122 ? -0.138 6.157 -4.853 1.00 90.25 122 LEU A CA 1
ATOM 925 C C . LEU A 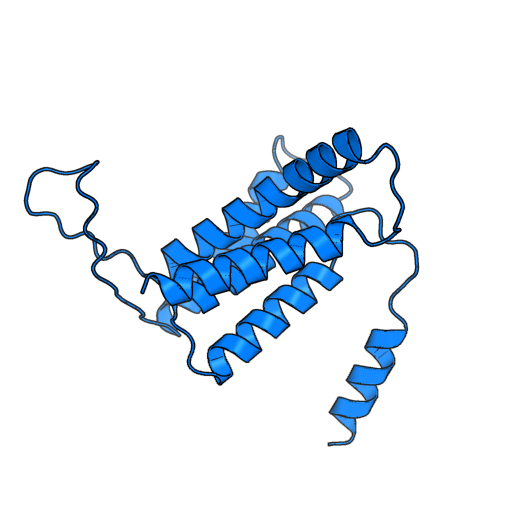1 122 ? -1.074 5.139 -4.198 1.00 90.25 122 LEU A C 1
ATOM 927 O O . LEU A 1 122 ? -2.243 5.444 -3.971 1.00 90.25 122 LEU A O 1
ATOM 931 N N . GLY A 1 123 ? -0.569 3.967 -3.816 1.00 87.81 123 GLY A N 1
ATOM 932 C CA . GLY A 1 123 ? -1.358 2.956 -3.110 1.00 87.81 123 GLY A CA 1
ATOM 933 C C . GLY A 1 123 ? -1.926 3.464 -1.787 1.00 87.81 123 GLY A C 1
ATOM 934 O O . GLY A 1 123 ? -3.103 3.250 -1.483 1.00 87.81 123 GLY A O 1
ATOM 935 N N . ALA A 1 124 ? -1.125 4.219 -1.037 1.00 88.06 124 ALA A N 1
ATOM 936 C CA . ALA A 1 124 ? -1.564 4.914 0.163 1.00 88.06 124 ALA A CA 1
ATOM 937 C C . ALA A 1 124 ? -2.700 5.920 -0.126 1.00 88.06 124 ALA A C 1
ATOM 939 O O . ALA A 1 124 ? -3.746 5.897 0.533 1.00 88.06 124 ALA A O 1
ATOM 940 N N . ALA A 1 125 ? -2.542 6.764 -1.147 1.00 88.88 125 ALA A N 1
ATOM 941 C CA . ALA A 1 125 ? -3.560 7.733 -1.553 1.00 88.88 125 ALA A CA 1
ATOM 942 C C . ALA A 1 125 ? -4.878 7.056 -1.978 1.00 88.88 125 ALA A C 1
ATOM 944 O O . ALA A 1 125 ? -5.959 7.501 -1.584 1.00 88.88 125 ALA A O 1
ATOM 945 N N . VAL A 1 126 ? -4.803 5.939 -2.708 1.00 88.19 126 VAL A N 1
ATOM 946 C CA . VAL A 1 126 ? -5.977 5.154 -3.126 1.00 88.19 126 VAL A CA 1
ATOM 947 C C . VAL A 1 126 ? -6.736 4.604 -1.917 1.00 88.19 126 VAL A C 1
ATOM 949 O O . VAL A 1 126 ? -7.963 4.718 -1.855 1.00 88.19 126 VAL A O 1
ATOM 952 N N . VAL A 1 127 ? -6.031 4.061 -0.920 1.00 86.56 127 VAL A N 1
ATOM 953 C CA . VAL A 1 127 ? -6.652 3.558 0.320 1.00 86.56 127 VAL A CA 1
ATOM 954 C C . VAL A 1 127 ? -7.347 4.674 1.101 1.00 86.56 127 VAL A C 1
ATOM 956 O O . VAL A 1 127 ? -8.435 4.455 1.641 1.00 86.56 127 VAL A O 1
ATOM 959 N N . LEU A 1 128 ? -6.761 5.872 1.139 1.00 85.25 128 LEU A N 1
ATOM 960 C CA . LEU A 1 128 ? -7.375 7.043 1.771 1.00 85.25 128 LEU A CA 1
ATOM 961 C C . LEU A 1 128 ? -8.634 7.510 1.021 1.00 85.25 128 LEU A C 1
ATOM 963 O O . LEU A 1 128 ? -9.609 7.906 1.664 1.00 85.25 128 LEU A O 1
ATOM 967 N N . ALA A 1 129 ? -8.648 7.423 -0.313 1.00 84.19 129 ALA A N 1
ATOM 968 C CA . ALA A 1 129 ? -9.783 7.807 -1.157 1.00 84.19 129 ALA A CA 1
ATOM 969 C C . ALA A 1 129 ? -10.926 6.769 -1.166 1.00 84.19 129 ALA A C 1
ATOM 971 O O . ALA A 1 129 ? -12.101 7.125 -1.298 1.00 84.19 129 ALA A O 1
ATOM 972 N N . ALA A 1 130 ? -10.618 5.487 -0.974 1.00 81.75 130 ALA A N 1
ATOM 973 C CA . ALA A 1 130 ? -11.587 4.393 -1.027 1.00 81.75 130 ALA A CA 1
ATOM 974 C C . ALA A 1 130 ? -12.833 4.541 -0.111 1.00 81.75 130 ALA A C 1
ATOM 976 O O . ALA A 1 130 ? -13.948 4.297 -0.58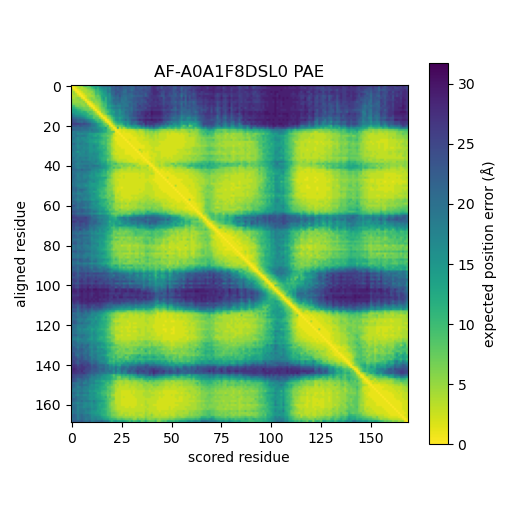7 1.00 81.75 130 ALA A O 1
ATOM 977 N N . PRO A 1 131 ? -12.743 4.971 1.169 1.00 75.12 131 PRO A N 1
ATOM 978 C CA . PRO A 1 131 ? -13.931 5.193 2.001 1.00 75.12 131 PRO A CA 1
ATOM 979 C C . PRO A 1 131 ? -14.786 6.387 1.548 1.00 75.12 131 PRO A C 1
ATOM 981 O O . PRO A 1 131 ? -15.973 6.440 1.885 1.00 75.12 131 PRO A O 1
ATOM 984 N N . PHE A 1 132 ? -14.222 7.348 0.809 1.00 75.88 132 PHE A N 1
ATOM 985 C CA . PHE A 1 132 ? -14.994 8.432 0.192 1.00 75.88 132 PHE A CA 1
ATOM 986 C C . PHE A 1 132 ? -15.739 7.927 -1.042 1.00 75.88 132 PHE A C 1
ATOM 988 O O . PHE A 1 132 ? -16.939 8.173 -1.161 1.00 75.88 132 PHE A O 1
ATOM 995 N N . ALA A 1 133 ? -15.069 7.143 -1.892 1.00 73.81 133 ALA A N 1
ATOM 996 C CA . ALA A 1 133 ? -15.684 6.504 -3.055 1.00 73.81 133 ALA A CA 1
ATOM 997 C C . ALA A 1 133 ? -16.855 5.588 -2.651 1.00 73.81 133 ALA A C 1
ATOM 999 O O . ALA A 1 133 ? -17.937 5.666 -3.229 1.00 73.81 133 ALA A O 1
ATOM 1000 N N . SER A 1 134 ? -16.681 4.792 -1.591 1.00 72.12 134 SER A N 1
ATOM 1001 C CA . SER A 1 134 ? -17.744 3.937 -1.045 1.00 72.12 134 SER A CA 1
ATOM 1002 C C . SER A 1 134 ? -18.957 4.745 -0.551 1.00 72.12 134 SER A C 1
ATOM 1004 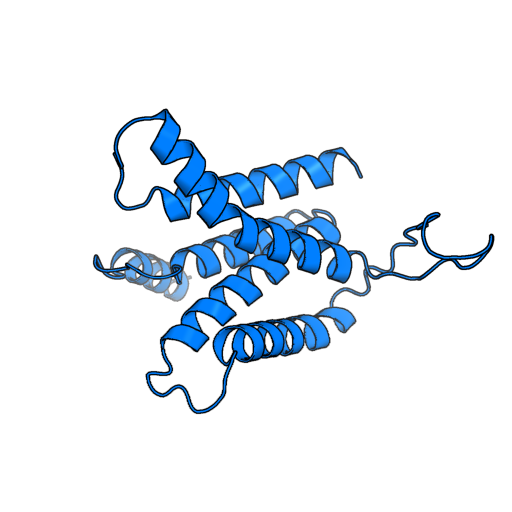O O . SER A 1 134 ? -20.103 4.406 -0.850 1.00 72.12 134 SER A O 1
ATOM 1006 N N . ARG A 1 135 ? -18.727 5.874 0.137 1.00 70.12 135 ARG A N 1
ATOM 1007 C CA . ARG A 1 135 ? -19.806 6.765 0.602 1.00 70.12 135 ARG A CA 1
ATOM 1008 C C . ARG A 1 135 ? -20.530 7.478 -0.542 1.00 70.12 135 ARG A C 1
ATOM 1010 O O . ARG A 1 135 ? -21.750 7.625 -0.474 1.00 70.12 135 ARG A O 1
ATOM 1017 N N . LEU A 1 136 ? -19.807 7.900 -1.580 1.00 71.69 136 LEU A N 1
ATOM 1018 C CA . LEU A 1 136 ? -20.400 8.498 -2.778 1.00 71.69 136 LEU A CA 1
ATOM 1019 C C . LEU A 1 136 ? -21.293 7.488 -3.509 1.00 71.69 136 LEU A C 1
ATOM 1021 O O . LEU A 1 136 ? -22.430 7.807 -3.849 1.00 71.69 136 LEU A O 1
ATOM 1025 N N . LEU A 1 137 ? -20.813 6.252 -3.664 1.00 68.81 137 LEU A N 1
ATOM 1026 C CA . LEU A 1 137 ? -21.563 5.178 -4.310 1.00 68.81 137 LEU A CA 1
ATOM 1027 C C . LEU A 1 137 ? -22.843 4.823 -3.536 1.00 68.81 137 LEU A C 1
ATOM 1029 O O . LEU A 1 137 ? -23.896 4.637 -4.144 1.00 68.81 137 LEU A O 1
ATOM 1033 N N . ASN A 1 138 ? -22.784 4.808 -2.200 1.00 66.25 138 ASN A N 1
ATOM 1034 C CA . ASN A 1 138 ? -23.961 4.574 -1.356 1.00 66.25 138 ASN A CA 1
ATOM 1035 C C . ASN A 1 138 ? -25.005 5.691 -1.468 1.00 66.25 138 ASN A C 1
ATOM 1037 O O . ASN A 1 138 ? -26.198 5.399 -1.508 1.00 66.25 138 ASN A O 1
ATOM 1041 N N . ARG A 1 139 ? -24.585 6.959 -1.588 1.00 66.50 139 ARG A N 1
ATOM 1042 C CA . ARG A 1 139 ? -25.517 8.076 -1.829 1.00 66.50 139 ARG A CA 1
ATOM 1043 C C . ARG A 1 139 ? -26.245 7.965 -3.167 1.00 66.50 139 ARG A C 1
ATOM 1045 O O . ARG A 1 139 ? -27.377 8.419 -3.260 1.00 66.50 139 ARG A O 1
ATOM 1052 N N . MET A 1 140 ? -25.615 7.371 -4.181 1.00 64.75 140 MET A N 1
ATOM 1053 C CA . MET A 1 140 ? -26.229 7.190 -5.500 1.00 64.75 140 MET A CA 1
ATOM 1054 C C . MET A 1 140 ? -27.133 5.953 -5.591 1.00 64.75 140 MET A C 1
ATOM 1056 O O . MET A 1 140 ? -28.054 5.951 -6.402 1.00 64.75 140 MET A O 1
ATOM 1060 N N . ARG A 1 141 ? -26.882 4.900 -4.797 1.00 63.12 141 ARG A N 1
ATOM 1061 C CA . ARG A 1 141 ? -27.628 3.625 -4.8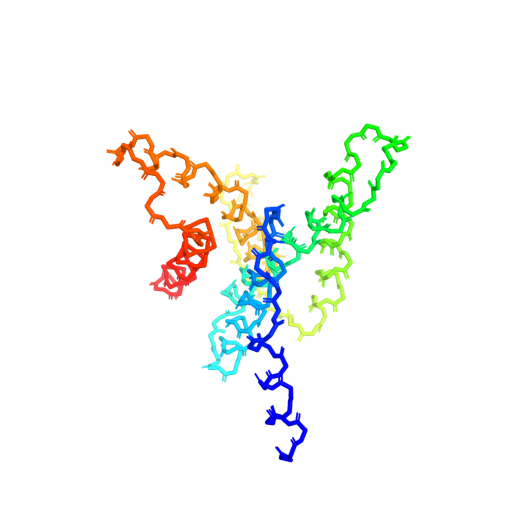64 1.00 63.12 141 ARG A CA 1
ATOM 1062 C C . ARG A 1 141 ? -28.715 3.437 -3.804 1.00 63.12 141 ARG A C 1
ATOM 1064 O O . ARG A 1 141 ? -29.474 2.482 -3.912 1.00 63.12 141 ARG A O 1
ATOM 1071 N N . GLY A 1 142 ? -28.830 4.334 -2.828 1.00 56.34 142 GLY A N 1
ATOM 1072 C CA . GLY A 1 142 ? -29.990 4.397 -1.934 1.00 56.34 142 GLY A CA 1
ATOM 1073 C C . GLY A 1 142 ? -30.021 3.392 -0.780 1.00 56.34 142 GLY A C 1
ATOM 1074 O O . GLY A 1 142 ? -30.809 3.611 0.127 1.00 56.34 142 GLY A O 1
ATOM 1075 N N . ASP A 1 143 ? -29.161 2.364 -0.741 1.00 56.78 143 ASP A N 1
ATOM 1076 C CA . ASP A 1 143 ? -28.956 1.556 0.471 1.00 56.78 143 ASP A CA 1
ATOM 1077 C C . ASP A 1 143 ? -27.683 0.686 0.439 1.00 56.78 143 ASP A C 1
ATOM 1079 O O . ASP A 1 143 ? -27.138 0.373 -0.627 1.00 56.78 143 ASP A O 1
ATOM 1083 N N . ILE A 1 144 ? -27.195 0.295 1.623 1.00 56.88 144 ILE A N 1
ATOM 1084 C CA . ILE A 1 144 ? -25.987 -0.530 1.814 1.00 56.88 144 ILE A CA 1
ATOM 1085 C C . ILE A 1 144 ? -26.360 -2.008 1.617 1.00 56.88 144 ILE A C 1
ATOM 1087 O O . ILE A 1 144 ? -26.664 -2.719 2.570 1.00 56.88 144 ILE A O 1
ATOM 1091 N N . ALA A 1 145 ? -26.351 -2.488 0.373 1.00 55.66 145 ALA A N 1
ATOM 1092 C CA . ALA A 1 145 ? -26.830 -3.837 0.050 1.00 55.66 145 ALA A CA 1
ATOM 1093 C C . ALA A 1 145 ? -25.904 -4.990 0.507 1.00 55.66 145 ALA A C 1
ATOM 1095 O O . ALA A 1 145 ? -26.341 -6.139 0.505 1.00 55.66 145 ALA A O 1
ATOM 1096 N N . PHE A 1 146 ? -24.638 -4.736 0.883 1.00 60.03 146 PHE A N 1
ATOM 1097 C CA . PHE A 1 146 ? -23.676 -5.809 1.189 1.00 60.03 146 PHE A CA 1
ATOM 1098 C C . PHE A 1 146 ? -22.778 -5.544 2.416 1.00 60.03 146 PHE A C 1
ATOM 1100 O O . PHE A 1 146 ? -22.095 -4.517 2.459 1.00 60.03 146 PHE A O 1
ATOM 1107 N N . PRO A 1 147 ? -22.642 -6.514 3.351 1.00 62.91 147 PRO A N 1
ATOM 1108 C CA . PRO A 1 147 ? -21.817 -6.379 4.562 1.00 62.91 147 PRO A CA 1
ATOM 1109 C C . PRO A 1 147 ? -20.307 -6.203 4.289 1.00 62.91 147 PRO A C 1
ATOM 1111 O O . PRO A 1 147 ? -19.579 -5.727 5.156 1.00 62.91 147 PRO A O 1
ATOM 1114 N N . TYR A 1 148 ? -19.830 -6.515 3.076 1.00 69.06 148 TYR A N 1
ATOM 1115 C CA . TYR A 1 148 ? -18.417 -6.407 2.670 1.00 69.06 148 TYR A CA 1
ATOM 1116 C C . TYR A 1 148 ? -18.148 -5.350 1.591 1.00 69.06 148 TYR A C 1
ATOM 1118 O O . TYR A 1 148 ? -17.057 -5.309 1.018 1.00 69.06 148 TYR A O 1
ATOM 1126 N N . GLN A 1 149 ? -19.108 -4.468 1.307 1.00 71.38 149 GLN A N 1
ATOM 1127 C CA . GLN A 1 149 ? -19.006 -3.529 0.188 1.00 71.38 149 GLN A CA 1
ATOM 1128 C C . GLN A 1 149 ? -17.759 -2.634 0.265 1.00 71.38 149 GLN A C 1
ATOM 1130 O O . GLN A 1 149 ? -17.085 -2.436 -0.740 1.00 71.38 149 GLN A O 1
ATOM 1135 N N . GLY A 1 150 ? -17.394 -2.143 1.455 1.00 73.38 150 GLY A N 1
ATOM 1136 C CA . GLY A 1 150 ? -16.188 -1.327 1.629 1.00 73.38 150 GLY A CA 1
ATOM 1137 C C . GLY A 1 150 ? -14.902 -2.064 1.246 1.00 73.38 150 GLY A C 1
ATOM 1138 O O . GLY A 1 150 ? -14.048 -1.487 0.581 1.00 73.38 150 GLY A O 1
ATOM 1139 N N . MET A 1 151 ? -14.792 -3.348 1.598 1.00 77.19 151 MET A N 1
ATOM 1140 C CA . MET A 1 151 ? -13.637 -4.174 1.246 1.00 77.19 151 MET A CA 1
ATOM 1141 C C . MET A 1 151 ? -13.575 -4.435 -0.259 1.00 77.19 151 MET A C 1
ATOM 1143 O O . MET A 1 151 ? -12.525 -4.225 -0.868 1.00 77.19 151 MET A O 1
ATOM 1147 N N . VAL A 1 152 ? -14.696 -4.844 -0.858 1.00 81.25 152 VAL A N 1
ATOM 1148 C CA . VAL A 1 152 ? -14.776 -5.108 -2.301 1.00 81.25 152 VAL A CA 1
ATOM 1149 C C . VAL A 1 152 ? -14.412 -3.852 -3.085 1.00 81.25 152 VAL A C 1
ATOM 1151 O O . VAL A 1 152 ? -13.585 -3.923 -3.984 1.00 81.25 152 VAL A O 1
ATOM 1154 N N . VAL A 1 153 ? -14.941 -2.689 -2.691 1.00 81.44 153 VAL A N 1
ATOM 1155 C CA . VAL A 1 153 ? -14.610 -1.407 -3.326 1.00 81.44 153 VAL A CA 1
ATOM 1156 C C . VAL A 1 153 ? -13.131 -1.068 -3.147 1.00 81.44 153 VAL A C 1
ATOM 1158 O O . VAL A 1 153 ? -12.494 -0.686 -4.121 1.00 81.44 153 VAL A O 1
ATOM 1161 N N . THR A 1 154 ? -12.555 -1.235 -1.948 1.00 84.62 154 THR A N 1
ATOM 1162 C CA . THR A 1 154 ? -11.123 -0.952 -1.734 1.00 84.62 154 THR A CA 1
ATOM 1163 C C . THR A 1 154 ? -10.223 -1.827 -2.603 1.00 84.62 154 THR A C 1
ATOM 1165 O O . THR A 1 154 ? -9.344 -1.297 -3.273 1.00 84.62 154 THR A O 1
ATOM 1168 N N . LEU A 1 155 ? -10.455 -3.145 -2.635 1.00 85.69 155 LEU A N 1
ATOM 1169 C CA . LEU A 1 155 ? -9.637 -4.075 -3.413 1.00 85.69 155 LEU A CA 1
ATOM 1170 C C . LEU A 1 155 ? -9.845 -3.880 -4.915 1.00 85.69 155 LEU A C 1
ATOM 1172 O O . LEU A 1 155 ? -8.868 -3.843 -5.654 1.00 85.69 155 LEU A O 1
ATOM 1176 N N . ALA A 1 156 ? -11.089 -3.692 -5.360 1.00 87.12 156 ALA A N 1
ATOM 1177 C CA . ALA A 1 156 ? -11.386 -3.420 -6.761 1.00 87.12 156 ALA A CA 1
ATOM 1178 C C . ALA A 1 156 ? -10.728 -2.118 -7.235 1.00 87.12 156 ALA A C 1
ATOM 1180 O O . ALA A 1 156 ? -10.164 -2.087 -8.323 1.00 87.12 156 ALA A O 1
ATOM 1181 N N . LEU A 1 157 ? -10.750 -1.063 -6.411 1.00 87.19 157 LEU A N 1
ATOM 1182 C CA . LEU A 1 157 ? -10.115 0.212 -6.740 1.00 87.19 157 LEU A CA 1
ATOM 1183 C C . LEU A 1 157 ? -8.588 0.078 -6.812 1.00 87.19 157 LEU A C 1
ATOM 1185 O O . LEU A 1 157 ? -7.974 0.596 -7.736 1.00 87.19 157 LEU A O 1
ATOM 1189 N N . LEU A 1 158 ? -7.987 -0.656 -5.873 1.00 88.19 158 LEU A N 1
ATOM 1190 C CA . LEU A 1 158 ? -6.555 -0.962 -5.872 1.00 88.19 158 LEU A CA 1
ATOM 1191 C C . LEU A 1 158 ? -6.124 -1.723 -7.125 1.00 88.19 158 LEU A C 1
ATOM 1193 O O . LEU A 1 158 ? -5.167 -1.321 -7.779 1.00 88.19 158 LEU A O 1
ATOM 1197 N N . VAL A 1 159 ? -6.853 -2.781 -7.482 1.00 90.00 159 VAL A N 1
ATOM 1198 C CA . VAL A 1 159 ? -6.584 -3.561 -8.696 1.00 90.00 159 VAL A CA 1
ATOM 1199 C C . VAL A 1 159 ? -6.791 -2.709 -9.946 1.00 90.00 159 VAL A C 1
ATOM 1201 O O . VAL A 1 159 ? -5.955 -2.747 -10.840 1.00 90.00 159 VAL A O 1
ATOM 1204 N N . ALA A 1 160 ? -7.849 -1.899 -10.007 1.00 90.38 160 ALA A N 1
ATOM 1205 C CA . ALA A 1 160 ? -8.092 -1.015 -11.145 1.00 90.38 160 A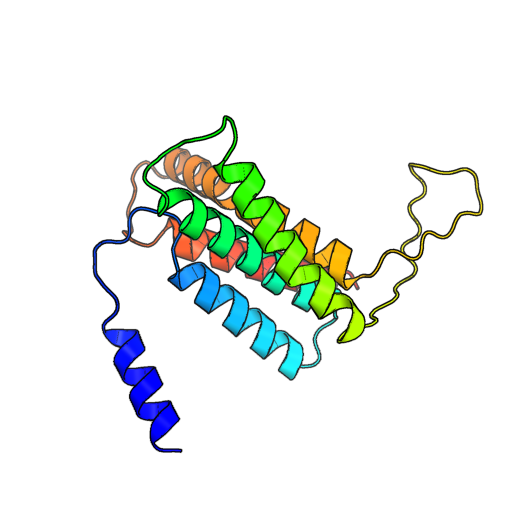LA A CA 1
ATOM 1206 C C . ALA A 1 160 ? -6.950 -0.009 -11.342 1.00 90.38 160 ALA A C 1
ATOM 1208 O O . ALA A 1 160 ? -6.484 0.165 -12.464 1.00 90.38 160 ALA A O 1
ATOM 1209 N N . VAL A 1 161 ? -6.462 0.618 -10.266 1.00 89.12 161 VAL A N 1
ATOM 1210 C CA . VAL A 1 161 ? -5.331 1.555 -10.345 1.00 89.12 161 VAL A CA 1
ATOM 1211 C C . VAL A 1 161 ? -4.041 0.830 -10.721 1.00 89.12 161 VAL A C 1
ATOM 1213 O O . VAL A 1 161 ? -3.327 1.314 -11.589 1.00 89.12 161 VAL A O 1
ATOM 1216 N N . ALA A 1 162 ? -3.765 -0.333 -10.128 1.00 88.06 162 ALA A N 1
ATOM 1217 C CA . ALA A 1 162 ? -2.608 -1.156 -10.478 1.00 88.06 162 ALA A CA 1
ATOM 1218 C C . ALA A 1 162 ? -2.592 -1.519 -11.972 1.00 88.06 162 ALA A C 1
ATOM 1220 O O . ALA A 1 162 ? -1.580 -1.3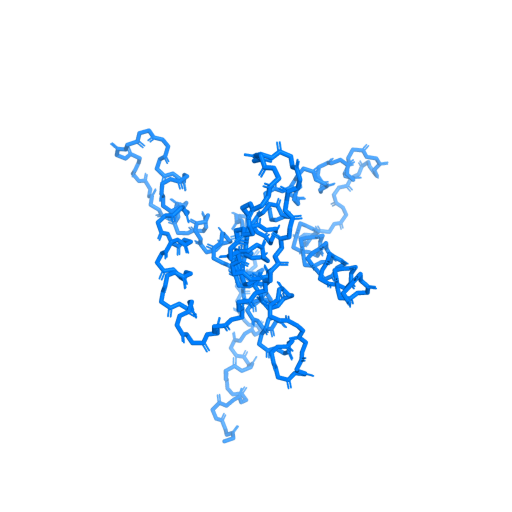41 -12.639 1.00 88.06 162 ALA A O 1
ATOM 1221 N N . VAL A 1 163 ? -3.733 -1.955 -12.514 1.00 89.44 163 VAL A N 1
ATOM 1222 C CA . VAL A 1 163 ? -3.873 -2.290 -13.937 1.00 89.44 163 VAL A CA 1
ATOM 1223 C C . VAL A 1 163 ? -3.709 -1.051 -14.817 1.00 89.44 163 VAL A C 1
ATOM 1225 O O . VAL A 1 163 ? -2.983 -1.103 -15.802 1.00 89.44 163 VAL A O 1
ATOM 1228 N N . LEU A 1 164 ? -4.345 0.073 -14.470 1.00 89.06 164 LEU A N 1
ATOM 1229 C CA . LEU A 1 164 ? -4.211 1.320 -15.232 1.00 89.06 164 LEU A CA 1
ATOM 1230 C C . LEU A 1 164 ? -2.764 1.806 -15.295 1.00 89.06 164 LEU A C 1
ATOM 1232 O O . LEU A 1 164 ? -2.319 2.265 -16.339 1.00 89.06 164 LEU A O 1
ATOM 1236 N N . VAL A 1 165 ? -2.050 1.711 -14.180 1.00 86.44 165 VAL A N 1
ATOM 1237 C CA . VAL A 1 165 ? -0.646 2.100 -14.086 1.00 86.44 165 VAL A CA 1
ATOM 1238 C C . VAL A 1 165 ? 0.233 1.195 -14.942 1.00 86.44 165 VAL A C 1
ATOM 1240 O O . VAL A 1 165 ? 1.087 1.707 -15.658 1.00 86.44 165 VAL A O 1
ATOM 1243 N N . GLU A 1 166 ? -0.013 -0.114 -14.924 1.00 86.06 166 GLU A N 1
ATOM 1244 C CA . GLU A 1 166 ? 0.723 -1.062 -15.762 1.00 86.06 166 GLU A CA 1
ATOM 1245 C C . GLU A 1 166 ? 0.499 -0.805 -17.259 1.00 86.06 166 GLU A C 1
ATOM 1247 O O . GLU A 1 166 ? 1.421 -0.947 -18.042 1.00 86.06 166 GLU A O 1
ATOM 1252 N N . PHE A 1 167 ? -0.702 -0.386 -17.674 1.00 85.06 167 PHE A N 1
ATOM 1253 C CA . PHE A 1 167 ? -0.973 -0.032 -19.077 1.00 85.06 167 PHE A CA 1
ATOM 1254 C C . PHE A 1 167 ? -0.328 1.285 -19.532 1.00 85.06 167 PHE A C 1
ATOM 1256 O O . PHE A 1 167 ? -0.252 1.538 -20.735 1.00 85.06 167 PHE A O 1
ATOM 1263 N N . VAL A 1 168 ? 0.047 2.161 -18.598 1.00 82.56 168 VAL A N 1
ATOM 1264 C CA . VAL A 1 168 ? 0.654 3.468 -18.901 1.00 82.56 168 VAL A CA 1
ATOM 1265 C C . VAL A 1 168 ? 2.179 3.372 -19.029 1.00 82.56 168 VAL A C 1
ATOM 1267 O O . VAL A 1 168 ? 2.778 4.240 -19.666 1.00 82.56 168 VAL A O 1
ATOM 1270 N N . ILE A 1 169 ? 2.791 2.354 -18.420 1.00 72.31 169 ILE A N 1
ATOM 1271 C CA . ILE A 1 169 ? 4.239 2.094 -18.416 1.00 72.31 169 ILE A CA 1
ATOM 1272 C C . ILE A 1 169 ? 4.591 1.144 -19.564 1.00 72.31 169 ILE A C 1
ATOM 1274 O O . ILE A 1 169 ? 5.625 1.405 -20.219 1.00 72.31 169 ILE A O 1
#

pLDDT: mean 73.08, std 15.17, range [38.38, 91.56]

Radius of gyration: 17.87 Å; Cα contacts (8 Å, |Δi|>4): 183; chains: 1; bounding box: 48×55×44 Å

Secondary structure (DSSP, 8-state):
-HHHHHHHHHHTT--S---SS-HHHHHHHHHHHHHHHHHT--HHHHHHHHHHHHHHHHHHHHHH-----STTHHHHHHHHHHHHHHHHHGGG---B-----TTSSSTT-----BHHHHHHHHHHHHHHHHHHHHHHHHHHHSS---TTHHHHHHHHHHHHHHHHHHHH-

Foldseek 3Di:
DVVVVVVVVVVVPDDDDDDDLDLVLLVLLQVVLVVCVVVVFDLLLNLLSQLLSLQSVLQVVQVVPPDDPDPPSSVVSSVVSSCVSVVVCCVVDVQFDQDDDPPPDDPDPRPRDRSSNNSSVNSNVLNVCLVVVLVVVCVVVVHDPDPCSSSCSSSVSSVVVSVVVSVVD